Protein AF-A0A976DZ37-F1 (afdb_monomer_lite)

Secondary structure (DSSP, 8-state):
------HHHHHHHHHTT--HHHHHHHHHHHHT--S---------

Sequence (44 aa):
MQILKTKWFAHWADKEGLSSQALCAAILEINQGLVDANLGGHVS

Structure (mmCIF, N/CA/C/O backbone):
data_AF-A0A976DZ37-F1
#
_entry.id   AF-A0A976DZ37-F1
#
loop_
_atom_site.group_PDB
_atom_site.id
_atom_site.type_symbol
_atom_site.label_atom_id
_atom_site.label_alt_id
_atom_site.label_comp_id
_atom_site.label_asym_id
_atom_site.label_entity_id
_atom_site.label_seq_id
_atom_site.pdbx_PDB_ins_code
_atom_site.Cartn_x
_atom_site.Cartn_y
_atom_site.Cartn_z
_atom_site.occupancy
_atom_site.B_iso_or_equiv
_atom_site.auth_seq_id
_atom_site.auth_comp_id
_atom_site.auth_asym_id
_atom_site.auth_atom_id
_atom_site.pdbx_PDB_model_num
ATOM 1 N N . MET A 1 1 ? -14.436 7.752 -0.013 1.00 79.38 1 MET A N 1
ATOM 2 C CA . MET A 1 1 ? -13.055 7.838 0.505 1.00 79.38 1 MET A CA 1
ATOM 3 C C . MET A 1 1 ? -12.107 7.954 -0.675 1.00 79.38 1 MET A C 1
ATOM 5 O O . MET A 1 1 ? -12.228 7.155 -1.594 1.00 79.38 1 MET A O 1
ATOM 9 N N . GLN A 1 2 ? -11.227 8.953 -0.692 1.00 85.38 2 GLN A N 1
ATOM 10 C CA . GLN A 1 2 ? -10.172 9.049 -1.704 1.00 85.38 2 GLN A CA 1
ATOM 11 C C . GLN A 1 2 ? -8.889 8.446 -1.129 1.00 85.38 2 GLN A C 1
ATOM 13 O O . GLN A 1 2 ? -8.455 8.855 -0.056 1.00 85.38 2 GLN A O 1
ATOM 18 N N . ILE A 1 3 ? -8.311 7.462 -1.821 1.00 87.38 3 ILE A N 1
ATOM 19 C CA . ILE A 1 3 ? -7.048 6.827 -1.433 1.00 87.38 3 ILE A CA 1
ATOM 20 C C . ILE A 1 3 ? -5.951 7.404 -2.320 1.00 87.38 3 ILE A C 1
ATOM 22 O O . ILE A 1 3 ? -5.984 7.249 -3.541 1.00 87.38 3 ILE A O 1
ATOM 26 N N . LEU A 1 4 ? -4.979 8.066 -1.700 1.00 92.81 4 LEU A N 1
ATOM 27 C CA . LEU A 1 4 ? -3.802 8.596 -2.375 1.00 92.81 4 LEU A CA 1
ATOM 28 C C . LEU A 1 4 ? -2.597 7.735 -2.005 1.00 92.81 4 LEU A C 1
ATOM 30 O O . LEU A 1 4 ? -2.378 7.438 -0.833 1.00 92.81 4 LEU A O 1
ATOM 34 N N . LYS A 1 5 ? -1.803 7.352 -3.006 1.00 91.12 5 LYS A N 1
ATOM 35 C CA . LYS A 1 5 ? -0.539 6.639 -2.809 1.00 91.12 5 LYS A CA 1
ATOM 36 C C . LYS A 1 5 ? 0.632 7.509 -3.236 1.00 91.12 5 LYS A C 1
ATOM 38 O O . LYS A 1 5 ? 0.562 8.209 -4.245 1.00 91.12 5 LYS A O 1
ATOM 43 N N . THR A 1 6 ? 1.725 7.450 -2.483 1.00 96.56 6 THR A N 1
ATOM 44 C CA . THR A 1 6 ? 2.984 8.070 -2.904 1.00 96.56 6 THR A CA 1
ATOM 45 C C . THR A 1 6 ? 3.611 7.249 -4.033 1.00 96.56 6 THR A C 1
ATOM 47 O O . THR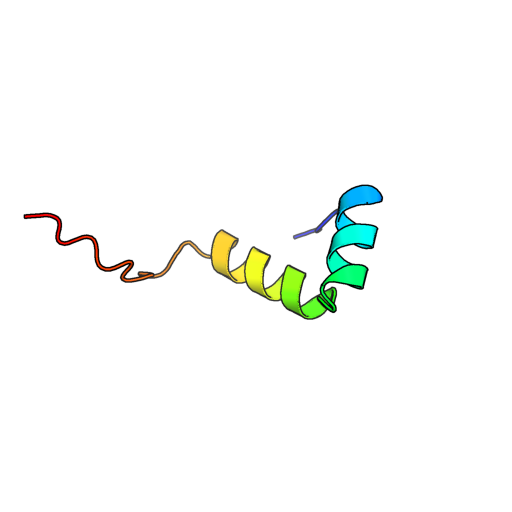 A 1 6 ? 3.371 6.046 -4.154 1.00 96.56 6 THR A O 1
ATOM 50 N N . LYS A 1 7 ? 4.453 7.881 -4.861 1.00 96.62 7 LYS A N 1
ATOM 51 C CA . LYS A 1 7 ? 5.155 7.197 -5.963 1.00 96.62 7 LYS A CA 1
ATOM 52 C C . LYS A 1 7 ? 5.992 6.009 -5.472 1.00 96.62 7 LYS A C 1
ATOM 54 O O . LYS A 1 7 ? 6.002 4.961 -6.106 1.00 96.62 7 LYS A O 1
ATOM 59 N N . TRP A 1 8 ? 6.661 6.171 -4.332 1.00 97.44 8 TRP A N 1
ATOM 60 C CA . TRP A 1 8 ? 7.471 5.119 -3.716 1.00 97.44 8 TRP A CA 1
ATOM 61 C C . TRP A 1 8 ? 6.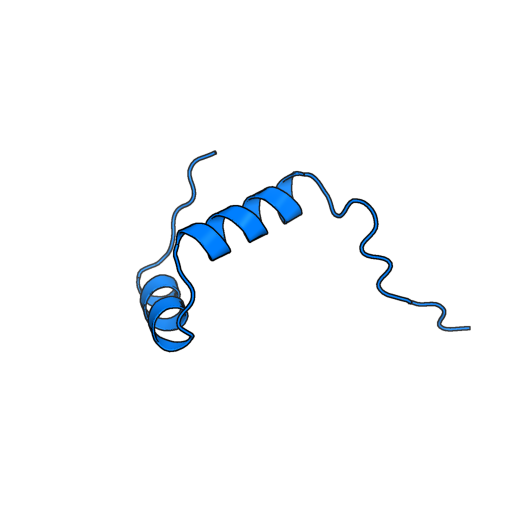627 3.926 -3.276 1.00 97.44 8 TRP A C 1
ATOM 63 O O . TRP A 1 8 ? 6.996 2.788 -3.550 1.00 97.44 8 TRP A O 1
ATOM 73 N N . PHE A 1 9 ? 5.471 4.186 -2.664 1.00 95.50 9 PHE A N 1
ATOM 74 C CA . PHE A 1 9 ? 4.553 3.131 -2.252 1.00 95.50 9 PHE A CA 1
ATOM 75 C C . PHE A 1 9 ? 3.946 2.398 -3.452 1.00 95.50 9 PHE A C 1
ATOM 77 O O . PHE A 1 9 ? 3.841 1.178 -3.431 1.00 95.50 9 PHE A O 1
ATOM 84 N N . ALA A 1 10 ? 3.599 3.123 -4.520 1.00 95.50 10 ALA A N 1
ATOM 85 C CA . ALA A 1 10 ? 3.115 2.514 -5.756 1.00 95.50 10 ALA A CA 1
ATOM 86 C C . ALA A 1 10 ? 4.151 1.552 -6.359 1.00 95.50 10 ALA A C 1
ATOM 88 O O . ALA A 1 10 ? 3.816 0.416 -6.661 1.00 95.50 10 ALA A O 1
ATOM 89 N N . HIS A 1 11 ? 5.414 1.982 -6.450 1.00 97.12 11 HIS A N 1
ATOM 90 C CA . HIS A 1 11 ? 6.497 1.145 -6.978 1.00 97.12 11 HIS A CA 1
ATOM 91 C C . HIS A 1 11 ? 6.760 -0.098 -6.126 1.00 97.12 11 HIS A C 1
ATOM 93 O O . HIS A 1 11 ? 7.058 -1.165 -6.654 1.00 97.12 11 HIS A O 1
ATOM 99 N N . TRP A 1 12 ? 6.669 0.034 -4.803 1.00 97.44 12 TRP A N 1
ATOM 100 C CA . TRP A 1 12 ? 6.773 -1.111 -3.904 1.00 97.44 12 TRP A CA 1
ATOM 101 C C . TRP A 1 12 ? 5.605 -2.084 -4.103 1.00 97.44 12 TRP A C 1
ATOM 103 O O . TRP A 1 12 ? 5.842 -3.266 -4.313 1.00 97.44 12 TRP A O 1
ATOM 113 N N . ALA A 1 13 ? 4.365 -1.594 -4.129 1.00 96.56 13 ALA A N 1
ATOM 114 C CA . ALA A 1 13 ? 3.191 -2.440 -4.323 1.00 96.56 13 ALA A CA 1
ATOM 115 C C . ALA A 1 13 ? 3.249 -3.220 -5.644 1.00 96.56 13 ALA A C 1
ATOM 117 O O . ALA A 1 13 ? 2.955 -4.412 -5.663 1.00 96.56 13 ALA A O 1
ATOM 118 N N . ASP A 1 14 ? 3.697 -2.572 -6.722 1.00 96.50 14 ASP A N 1
ATOM 119 C CA . ASP A 1 14 ? 3.861 -3.221 -8.023 1.00 96.50 14 ASP A CA 1
ATOM 120 C C . ASP A 1 14 ? 4.915 -4.345 -7.966 1.00 96.50 14 ASP A C 1
ATOM 122 O O . ASP A 1 14 ? 4.717 -5.404 -8.562 1.00 96.50 14 ASP A O 1
ATOM 126 N N . LYS A 1 15 ? 6.011 -4.162 -7.210 1.00 97.44 15 LYS A N 1
ATOM 127 C CA . LYS A 1 15 ? 7.033 -5.205 -6.992 1.00 97.44 15 LYS A CA 1
ATOM 128 C C . LYS A 1 15 ? 6.518 -6.399 -6.193 1.00 97.44 15 LYS A C 1
ATOM 130 O O . LYS A 1 15 ? 6.917 -7.521 -6.480 1.00 97.44 15 LYS A O 1
ATOM 135 N N . GLU A 1 16 ? 5.637 -6.157 -5.230 1.00 96.75 16 GLU A N 1
ATOM 136 C CA . GLU A 1 16 ? 4.988 -7.206 -4.434 1.00 96.75 16 GLU A CA 1
ATOM 137 C C . GLU A 1 16 ? 3.802 -7.859 -5.171 1.00 96.75 16 GLU A C 1
ATOM 139 O O . GLU A 1 16 ? 3.154 -8.758 -4.640 1.00 96.75 16 GLU A O 1
ATOM 144 N N . GLY A 1 17 ? 3.480 -7.407 -6.392 1.00 96.75 17 GLY A N 1
ATOM 145 C CA . GLY A 1 17 ? 2.332 -7.899 -7.156 1.00 96.75 17 GLY A CA 1
ATOM 146 C C . GLY A 1 17 ? 0.979 -7.493 -6.559 1.00 96.75 17 GLY A C 1
ATOM 147 O O . GLY A 1 17 ? -0.044 -8.118 -6.845 1.00 96.75 17 GLY A O 1
ATOM 148 N N . LEU A 1 18 ? 0.950 -6.451 -5.724 1.00 96.50 18 LEU A N 1
ATOM 149 C CA . LEU A 1 18 ? -0.257 -5.975 -5.060 1.00 96.50 18 LEU A CA 1
ATOM 150 C C . LEU A 1 18 ? -1.055 -5.058 -5.985 1.00 96.50 18 LEU A C 1
ATOM 152 O O . LEU A 1 18 ? -0.651 -3.943 -6.318 1.00 96.50 18 LEU A O 1
ATOM 156 N N . SER A 1 19 ? -2.247 -5.516 -6.363 1.00 94.88 19 SER A N 1
ATOM 157 C CA . SER A 1 19 ? -3.169 -4.710 -7.159 1.00 94.88 19 SER A CA 1
ATOM 158 C C . SER A 1 19 ? -3.716 -3.521 -6.363 1.00 94.88 19 SER A C 1
ATOM 160 O O . SER A 1 19 ? -3.880 -3.566 -5.141 1.00 94.88 19 SER A O 1
ATOM 162 N N . SER A 1 20 ? -4.078 -2.447 -7.070 1.00 92.44 20 SER A N 1
ATOM 163 C CA . SER A 1 20 ? -4.701 -1.283 -6.423 1.00 92.44 20 SER A CA 1
ATOM 164 C C . SER A 1 20 ? -6.044 -1.648 -5.778 1.00 92.44 20 SER A C 1
ATOM 166 O O . SER A 1 20 ? -6.397 -1.085 -4.750 1.00 92.44 20 SER A O 1
ATOM 168 N N . GLN A 1 21 ? -6.761 -2.631 -6.328 1.00 94.00 21 GLN A N 1
ATOM 169 C CA . GLN A 1 21 ? -8.003 -3.164 -5.773 1.00 94.00 21 GLN A CA 1
ATOM 170 C C . GLN A 1 21 ? -7.773 -3.838 -4.416 1.00 94.00 21 GLN A C 1
ATOM 172 O O . GLN A 1 21 ? -8.507 -3.549 -3.474 1.00 94.00 21 GLN A O 1
ATOM 177 N N . ALA A 1 22 ? -6.739 -4.678 -4.301 1.00 94.38 22 ALA A N 1
ATOM 178 C CA . ALA A 1 22 ? -6.386 -5.343 -3.046 1.00 94.38 22 ALA A CA 1
ATOM 179 C C . ALA A 1 22 ? -6.006 -4.327 -1.957 1.00 94.38 22 ALA A C 1
ATOM 181 O O . ALA A 1 22 ? -6.478 -4.417 -0.827 1.00 94.38 22 ALA A O 1
ATOM 182 N N . LEU A 1 23 ? -5.223 -3.306 -2.318 1.00 94.12 23 LEU A N 1
ATOM 183 C CA . LEU A 1 23 ? -4.862 -2.222 -1.400 1.00 94.12 23 LEU A CA 1
ATOM 184 C C . LEU A 1 23 ? -6.087 -1.417 -0.948 1.00 94.12 23 LEU A C 1
ATOM 186 O O . LEU A 1 23 ? -6.221 -1.104 0.233 1.00 94.12 23 LEU A O 1
ATOM 190 N N . CYS A 1 24 ? -6.997 -1.094 -1.869 1.00 93.31 24 CYS A N 1
ATOM 191 C CA . CYS A 1 24 ? -8.234 -0.394 -1.534 1.00 93.31 24 CYS A CA 1
ATOM 192 C C . CYS A 1 24 ? -9.127 -1.217 -0.602 1.00 93.31 24 CYS A C 1
ATOM 194 O O . CYS A 1 24 ? -9.677 -0.653 0.340 1.00 93.31 24 CYS A O 1
ATOM 196 N N . ALA A 1 25 ? -9.250 -2.524 -0.843 1.00 91.94 25 ALA A N 1
ATOM 197 C CA . ALA A 1 25 ? -10.015 -3.427 0.012 1.00 91.94 25 ALA A CA 1
ATOM 198 C C . ALA A 1 25 ? -9.447 -3.461 1.438 1.00 91.94 25 ALA A C 1
ATOM 200 O O . ALA A 1 25 ? -10.180 -3.185 2.382 1.00 91.94 25 ALA A O 1
ATOM 201 N N . ALA A 1 26 ? -8.132 -3.647 1.585 1.00 91.44 26 ALA A N 1
ATOM 202 C CA . ALA A 1 26 ? -7.475 -3.641 2.892 1.00 91.44 26 ALA A CA 1
ATOM 203 C C . ALA A 1 26 ? -7.676 -2.314 3.649 1.00 91.44 26 ALA A C 1
ATOM 205 O O . ALA A 1 26 ? -7.954 -2.301 4.845 1.00 91.44 26 ALA A O 1
ATOM 206 N N . ILE A 1 27 ? -7.589 -1.171 2.957 1.00 90.81 27 ILE A N 1
ATOM 207 C CA . ILE A 1 27 ? -7.839 0.140 3.575 1.00 90.81 27 ILE A CA 1
ATOM 208 C C . ILE A 1 27 ? -9.307 0.279 3.996 1.00 90.81 27 ILE A C 1
ATOM 210 O O . ILE A 1 27 ? -9.585 0.878 5.035 1.00 90.81 27 ILE A O 1
ATOM 214 N N . LEU A 1 28 ? -10.255 -0.241 3.213 1.00 89.81 28 LEU A N 1
ATOM 215 C CA . LEU A 1 28 ? -11.670 -0.233 3.585 1.00 89.81 28 LEU A CA 1
ATOM 216 C C . LEU A 1 28 ? -11.930 -1.096 4.823 1.00 89.81 28 LEU A C 1
ATOM 218 O O . LEU A 1 28 ? -12.612 -0.620 5.725 1.00 89.81 28 LEU A O 1
ATOM 222 N N . GLU A 1 29 ? -11.345 -2.292 4.898 1.00 87.31 29 GLU A N 1
ATOM 223 C CA . GLU A 1 29 ? -11.423 -3.169 6.075 1.00 87.31 29 GLU A CA 1
ATOM 224 C C . GLU A 1 29 ? -10.873 -2.472 7.327 1.00 87.31 29 GLU A C 1
ATOM 226 O O . GLU A 1 29 ? -11.535 -2.432 8.360 1.00 87.31 29 GLU A O 1
ATOM 231 N N . ILE A 1 30 ? -9.708 -1.823 7.220 1.00 85.31 30 ILE A N 1
ATOM 232 C CA . ILE A 1 30 ? -9.115 -1.060 8.329 1.00 85.31 30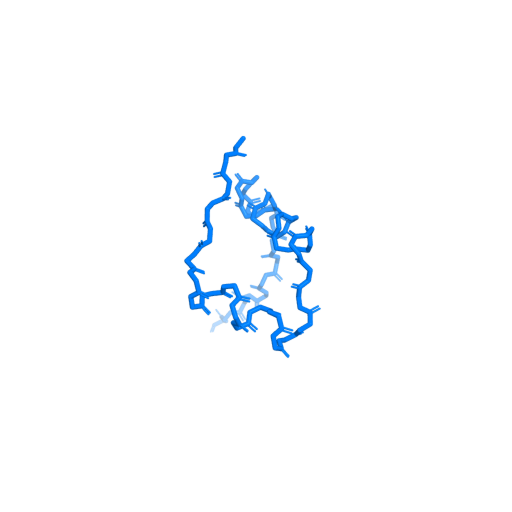 ILE A CA 1
ATOM 233 C C . ILE A 1 30 ? -10.021 0.110 8.750 1.00 85.31 30 ILE A C 1
ATOM 235 O O . ILE A 1 30 ? -10.208 0.347 9.944 1.00 85.31 30 ILE A O 1
ATOM 239 N N . ASN A 1 31 ? -10.600 0.846 7.793 1.00 85.62 31 ASN A N 1
ATOM 240 C CA . ASN A 1 31 ? -11.480 1.987 8.089 1.00 85.62 31 ASN A CA 1
ATOM 241 C C . ASN A 1 31 ? -12.824 1.580 8.692 1.00 85.62 31 ASN A C 1
ATOM 243 O O . ASN A 1 31 ? -13.418 2.367 9.426 1.00 85.62 31 ASN A O 1
ATOM 247 N N . GLN A 1 32 ? -13.312 0.377 8.393 1.00 84.00 32 GLN A N 1
ATOM 248 C CA . GLN A 1 32 ? -14.519 -0.171 9.014 1.00 84.00 32 GLN A CA 1
ATOM 249 C C . GLN A 1 32 ? -14.292 -0.557 10.487 1.00 84.00 32 GLN A C 1
ATOM 251 O O . GLN A 1 32 ? -15.240 -0.931 11.174 1.00 84.00 32 GLN A O 1
ATOM 256 N N . GLY A 1 33 ? -13.060 -0.378 10.983 1.00 68.94 33 GLY A N 1
ATOM 257 C CA . GLY A 1 33 ? -12.599 -0.879 12.263 1.00 68.94 33 GLY A CA 1
ATOM 258 C C . GLY A 1 33 ? -12.304 -2.363 12.124 1.00 68.94 33 GLY A C 1
ATOM 259 O O . GLY A 1 33 ? -13.061 -3.083 11.481 1.00 68.94 33 GLY A O 1
ATOM 260 N N . LEU A 1 34 ? -11.204 -2.828 12.725 1.00 62.34 34 LEU A N 1
ATOM 261 C CA . LEU A 1 34 ? -11.011 -4.251 12.994 1.00 62.34 34 LEU A CA 1
ATOM 262 C C . LEU A 1 34 ? -12.280 -4.776 13.688 1.00 62.34 34 LEU A C 1
ATOM 264 O O . LEU A 1 34 ? -12.420 -4.646 14.903 1.00 62.34 34 LEU A O 1
ATOM 268 N N . VAL A 1 35 ? -13.213 -5.347 12.931 1.00 55.84 35 VAL A N 1
ATOM 269 C CA . VAL A 1 35 ? -14.280 -6.174 13.481 1.00 55.84 35 VAL A CA 1
ATOM 270 C C . VAL A 1 35 ? -13.574 -7.456 13.894 1.00 55.84 35 VAL A C 1
ATOM 272 O O . VAL A 1 35 ? -13.374 -8.339 13.069 1.00 55.84 35 VAL A O 1
ATOM 275 N N . ASP A 1 36 ? -13.068 -7.462 15.129 1.00 59.16 36 ASP A N 1
ATOM 276 C CA . ASP A 1 36 ? -12.365 -8.572 15.771 1.00 59.16 36 ASP A CA 1
ATOM 277 C C . ASP A 1 36 ? -11.432 -9.337 14.822 1.00 59.16 36 ASP A C 1
ATOM 279 O O . ASP A 1 36 ? -11.650 -10.508 14.498 1.00 59.16 36 ASP A O 1
ATOM 283 N N . ALA A 1 37 ? -10.309 -8.723 14.429 1.00 54.78 37 ALA A N 1
ATOM 284 C CA . ALA A 1 37 ? -9.157 -9.584 14.211 1.00 54.78 37 ALA A CA 1
ATOM 285 C C . ALA A 1 37 ? -8.824 -10.130 15.601 1.00 54.78 37 ALA A C 1
ATOM 287 O O . ALA A 1 37 ? -8.222 -9.435 16.420 1.00 54.78 37 ALA A O 1
ATOM 288 N N . ASN A 1 38 ? -9.292 -11.346 15.884 1.00 59.22 38 ASN A N 1
ATOM 289 C CA . ASN A 1 38 ? -8.896 -12.139 17.036 1.00 59.22 38 ASN A CA 1
ATOM 290 C C . ASN A 1 38 ? -7.409 -12.487 16.854 1.00 59.22 38 ASN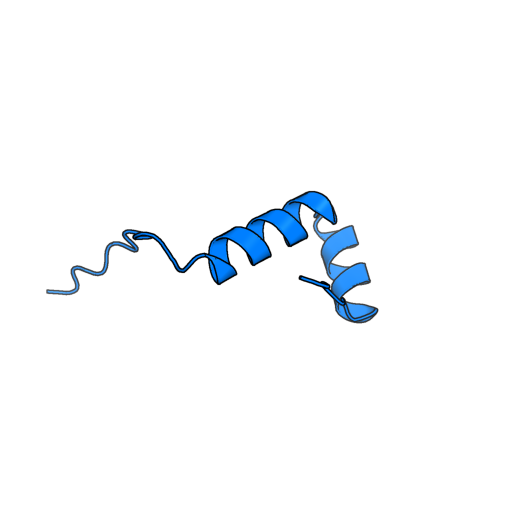 A C 1
ATOM 292 O O . ASN A 1 38 ? -7.028 -13.613 16.536 1.00 59.22 38 ASN A O 1
ATOM 296 N N . LEU A 1 39 ? -6.561 -11.463 16.945 1.00 60.50 39 LEU A N 1
ATOM 297 C CA . LEU A 1 39 ? -5.118 -11.551 17.010 1.00 60.50 39 LEU A CA 1
ATOM 298 C C . LEU A 1 39 ? -4.860 -12.134 18.391 1.00 60.50 39 LEU A C 1
ATOM 300 O O . LEU A 1 39 ? -4.736 -11.372 19.342 1.00 60.50 39 LEU A O 1
ATOM 304 N N . GLY A 1 40 ? -4.929 -13.466 18.497 1.00 58.53 40 GLY A N 1
ATOM 305 C CA . GLY A 1 40 ? -4.913 -14.256 19.728 1.00 58.53 40 GLY A CA 1
ATOM 306 C C . GLY A 1 40 ? -3.818 -13.849 20.710 1.00 58.53 40 GLY A C 1
ATOM 307 O O . GLY A 1 40 ? -2.782 -14.496 20.815 1.00 58.53 40 GLY A O 1
ATOM 308 N N . GLY A 1 41 ? -4.085 -12.785 21.456 1.00 53.66 41 GLY A N 1
ATOM 309 C CA . GLY A 1 41 ? -3.257 -12.227 22.505 1.00 53.66 41 GLY A CA 1
ATOM 310 C C . GLY A 1 41 ? -3.784 -12.662 23.859 1.00 53.66 41 GLY A C 1
ATOM 311 O O . GLY A 1 41 ? -4.014 -11.825 24.720 1.00 53.66 41 GLY A O 1
ATOM 312 N N . HIS A 1 42 ? -3.977 -13.967 24.062 1.00 54.69 42 HIS A N 1
ATOM 313 C CA . HIS A 1 42 ? -3.858 -14.509 25.412 1.00 54.69 42 HIS A CA 1
ATOM 314 C C . HIS A 1 42 ? -2.363 -14.652 25.702 1.00 54.69 42 HIS A C 1
ATOM 316 O O . HIS A 1 42 ? -1.786 -15.728 25.569 1.00 54.69 42 HIS A O 1
ATOM 322 N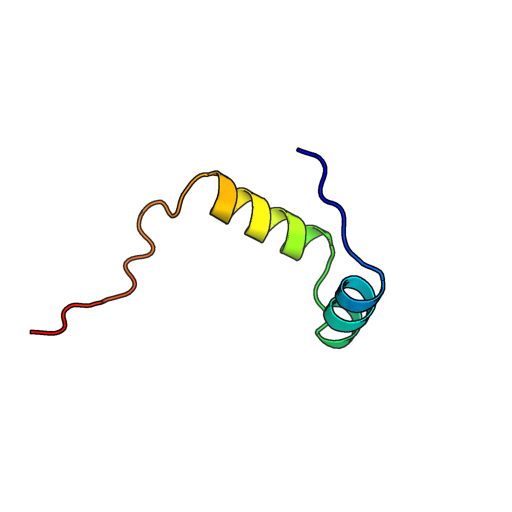 N . VAL A 1 43 ? -1.725 -13.542 26.071 1.00 57.19 43 VAL A N 1
ATOM 323 C CA . VAL A 1 43 ? -0.523 -13.620 26.899 1.00 57.19 43 VAL A CA 1
ATOM 324 C C . VAL A 1 43 ? -1.044 -13.672 28.329 1.00 57.19 43 VAL A C 1
ATOM 326 O O . VAL A 1 43 ? -1.587 -12.690 28.830 1.00 57.19 43 VAL A O 1
ATOM 329 N N . SER A 1 44 ? -1.007 -14.880 28.894 1.00 60.25 44 SER A N 1
ATOM 330 C CA . SER A 1 44 ? -1.248 -15.137 30.320 1.00 60.25 44 SER A CA 1
ATOM 331 C C . SER A 1 44 ? -0.125 -14.566 31.178 1.00 60.25 44 SER A C 1
ATOM 333 O O . SER A 1 44 ? 1.003 -14.439 30.647 1.00 60.25 44 SER A O 1
#

pLDDT: mean 83.35, std 15.72, range [53.66, 97.44]

Radius of gyrati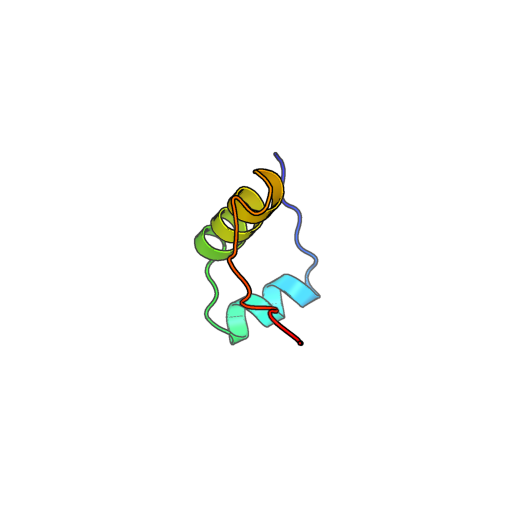on: 14.1 Å; chains: 1; bounding box: 22×24×38 Å

Foldseek 3Di:
DDDDDDPVRVVVCVVVVHDPVNVVVVVVCVVVPCPDPPPPPPPD